Protein AF-A0AAN8GTN6-F1 (afdb_monomer_lite)

Structure (mmCIF, N/CA/C/O backbone):
data_AF-A0AAN8GTN6-F1
#
_entry.id   AF-A0AAN8GTN6-F1
#
loop_
_atom_site.group_PDB
_atom_site.id
_atom_site.type_symbol
_atom_site.label_atom_id
_atom_site.label_alt_id
_atom_site.label_comp_id
_atom_site.label_asym_id
_atom_site.label_entity_id
_atom_site.label_seq_id
_atom_site.pdbx_PDB_ins_code
_atom_site.Cartn_x
_atom_site.Cartn_y
_atom_site.Cartn_z
_atom_site.occupancy
_atom_site.B_iso_or_equiv
_atom_site.auth_seq_id
_atom_site.auth_comp_id
_atom_site.auth_asym_id
_atom_site.auth_atom_id
_atom_site.pdbx_PDB_model_num
ATOM 1 N N . MET A 1 1 ? 36.492 -4.586 -66.419 1.00 44.22 1 MET A N 1
ATOM 2 C CA . MET A 1 1 ? 37.076 -5.165 -65.187 1.00 44.22 1 MET A CA 1
ATOM 3 C C . MET A 1 1 ? 36.232 -4.719 -64.005 1.00 44.22 1 MET A C 1
ATOM 5 O O . MET A 1 1 ? 36.458 -3.663 -63.431 1.00 44.22 1 MET A O 1
ATOM 9 N N . SER A 1 2 ? 35.184 -5.486 -63.726 1.00 44.62 2 SER A N 1
ATOM 10 C CA . SER A 1 2 ? 34.215 -5.259 -62.655 1.00 44.62 2 SER A CA 1
ATOM 11 C C . SER A 1 2 ? 34.855 -5.542 -61.296 1.00 44.62 2 SER A C 1
ATOM 13 O O . SER A 1 2 ? 35.014 -6.701 -60.915 1.00 44.62 2 SER A O 1
ATOM 15 N N . LYS A 1 3 ? 35.237 -4.496 -60.559 1.00 49.47 3 LYS A N 1
ATOM 16 C CA . LYS A 1 3 ? 35.569 -4.642 -59.140 1.00 49.47 3 LYS A CA 1
ATOM 17 C C . LYS A 1 3 ? 34.264 -4.608 -58.358 1.00 49.47 3 LYS A C 1
ATOM 19 O O . LYS A 1 3 ? 33.632 -3.570 -58.209 1.00 49.47 3 LYS A O 1
ATOM 24 N N . ILE A 1 4 ? 33.850 -5.802 -57.952 1.00 57.41 4 ILE A N 1
ATOM 25 C CA . ILE A 1 4 ? 32.766 -6.066 -57.016 1.00 57.41 4 ILE A CA 1
ATOM 26 C C . ILE A 1 4 ? 33.098 -5.275 -55.750 1.00 57.41 4 ILE A C 1
ATOM 28 O O . ILE A 1 4 ? 34.034 -5.615 -55.028 1.00 57.41 4 ILE A O 1
ATOM 32 N N . HIS A 1 5 ? 32.383 -4.175 -55.515 1.00 55.81 5 HIS A N 1
ATOM 33 C CA . HIS A 1 5 ? 32.359 -3.565 -54.197 1.00 55.81 5 HIS A CA 1
ATOM 34 C C . HIS A 1 5 ? 31.724 -4.589 -53.264 1.00 55.81 5 HIS A C 1
ATOM 36 O O . HIS A 1 5 ? 30.525 -4.854 -53.333 1.00 55.81 5 HIS A O 1
ATOM 42 N N . SER A 1 6 ? 32.550 -5.205 -52.427 1.00 58.91 6 SER A N 1
ATOM 43 C CA . SER A 1 6 ? 32.111 -5.975 -51.275 1.00 58.91 6 SER A CA 1
ATOM 44 C C . SER A 1 6 ? 31.305 -5.025 -50.390 1.00 58.91 6 SER A C 1
ATOM 46 O O . SER A 1 6 ? 31.879 -4.245 -49.632 1.00 58.91 6 SER A O 1
ATOM 48 N N . TYR A 1 7 ? 29.980 -5.019 -50.539 1.00 64.06 7 TYR A N 1
ATOM 49 C CA . TYR A 1 7 ? 29.078 -4.279 -49.665 1.00 64.06 7 TYR A CA 1
ATOM 50 C C . TYR A 1 7 ? 29.124 -4.936 -48.284 1.00 64.06 7 TYR A C 1
ATOM 52 O O . TYR A 1 7 ? 28.317 -5.801 -47.956 1.00 64.06 7 TYR A O 1
ATOM 60 N N . SER A 1 8 ? 30.121 -4.553 -47.490 1.00 64.00 8 SER A N 1
ATOM 61 C CA . SER A 1 8 ? 30.093 -4.764 -46.052 1.00 64.00 8 SER A CA 1
ATOM 62 C C . SER A 1 8 ? 28.994 -3.852 -45.505 1.00 64.00 8 SER A C 1
ATOM 64 O O . SER A 1 8 ? 29.101 -2.631 -45.671 1.00 64.00 8 SER A O 1
ATOM 66 N N . PRO A 1 9 ? 27.908 -4.388 -44.922 1.00 65.56 9 PRO A N 1
ATOM 67 C CA . PRO A 1 9 ? 26.954 -3.545 -44.223 1.00 65.56 9 PRO A CA 1
ATOM 68 C C . PRO A 1 9 ? 27.707 -2.767 -43.131 1.00 65.56 9 PRO A C 1
ATOM 70 O O . PRO A 1 9 ? 28.566 -3.344 -42.459 1.00 65.56 9 PRO A O 1
ATOM 73 N N . PRO A 1 10 ? 27.438 -1.461 -42.955 1.00 77.69 10 PRO A N 1
ATOM 74 C CA . PRO A 1 10 ? 28.130 -0.664 -41.950 1.00 77.69 10 PRO A CA 1
ATOM 75 C C . PRO A 1 10 ? 27.969 -1.348 -40.591 1.00 77.69 10 PRO A C 1
ATOM 77 O O . PRO A 1 10 ? 26.839 -1.641 -40.198 1.00 77.69 10 PRO A O 1
ATOM 80 N N . LEU A 1 11 ? 29.086 -1.632 -39.908 1.00 77.56 11 LEU A N 1
ATOM 81 C CA . LEU A 1 11 ? 29.154 -2.448 -38.681 1.00 77.56 11 LEU A CA 1
ATOM 82 C C . LEU A 1 11 ? 28.060 -2.079 -37.671 1.00 77.56 11 LEU A C 1
ATOM 84 O O . LEU A 1 11 ? 27.353 -2.947 -37.174 1.00 77.56 11 LEU A O 1
ATOM 88 N N . GLN A 1 12 ? 27.795 -0.780 -37.524 1.00 82.75 12 GLN A N 1
ATOM 89 C CA . GLN A 1 12 ? 26.713 -0.233 -36.707 1.00 82.75 12 GLN A CA 1
ATOM 90 C C . GLN A 1 12 ? 25.337 -0.881 -36.966 1.00 82.75 12 GLN A C 1
ATOM 92 O O . GLN A 1 12 ? 24.596 -1.162 -36.030 1.00 82.75 12 GLN A O 1
ATOM 97 N N . THR A 1 13 ? 24.970 -1.133 -38.225 1.00 88.75 13 THR A N 1
ATOM 98 C CA . THR A 1 13 ? 23.678 -1.748 -38.583 1.00 88.75 13 THR A CA 1
ATOM 99 C C . THR A 1 13 ? 23.617 -3.230 -38.234 1.00 88.75 13 THR A C 1
ATOM 101 O O . THR A 1 13 ? 22.572 -3.711 -37.791 1.00 88.75 13 THR A O 1
ATOM 104 N N . VAL A 1 14 ? 24.737 -3.940 -38.381 1.00 92.06 14 VAL A N 1
ATOM 105 C CA . VAL A 1 14 ? 24.857 -5.351 -38.008 1.00 92.06 14 VAL A CA 1
ATOM 106 C C . VAL A 1 14 ? 24.809 -5.490 -36.493 1.00 92.06 14 VAL A C 1
ATOM 108 O O . VAL A 1 14 ? 24.029 -6.297 -35.993 1.00 92.06 14 VAL A O 1
ATOM 111 N N . ASP A 1 15 ? 25.550 -4.659 -35.764 1.00 93.56 15 ASP A N 1
ATOM 112 C CA . ASP A 1 15 ? 25.604 -4.676 -34.301 1.00 93.56 15 ASP A CA 1
ATOM 113 C C . ASP A 1 15 ? 24.227 -4.378 -33.692 1.00 93.56 15 ASP A C 1
ATOM 115 O O . ASP A 1 15 ? 23.750 -5.108 -32.822 1.00 93.56 15 ASP A O 1
ATOM 119 N N . ILE A 1 16 ? 23.515 -3.375 -34.223 1.00 95.69 16 ILE A N 1
ATOM 120 C CA . ILE A 1 16 ? 22.135 -3.070 -33.815 1.00 95.69 16 ILE A CA 1
ATOM 121 C C . ILE A 1 16 ? 21.202 -4.252 -34.095 1.00 95.69 16 ILE A C 1
ATOM 123 O O . ILE A 1 16 ? 20.326 -4.556 -33.283 1.00 95.69 16 ILE A O 1
ATOM 127 N N . HIS A 1 17 ? 21.342 -4.903 -35.252 1.00 95.69 17 HIS A N 1
ATOM 128 C CA . HIS A 1 17 ? 20.513 -6.052 -35.601 1.00 95.69 17 HIS A CA 1
ATOM 129 C C . HIS A 1 17 ? 20.768 -7.231 -34.656 1.00 95.69 17 HIS A C 1
ATOM 131 O O . HIS A 1 17 ? 19.812 -7.808 -34.140 1.00 95.69 17 HIS A O 1
ATOM 137 N N . LYS A 1 18 ? 22.038 -7.557 -34.392 1.00 95.06 18 LYS A N 1
ATOM 138 C CA . LYS A 1 18 ? 22.426 -8.642 -33.485 1.00 95.06 18 LYS A CA 1
ATOM 139 C C . LYS A 1 18 ? 21.922 -8.394 -32.064 1.00 95.06 18 LYS A C 1
ATOM 141 O O . LYS A 1 18 ? 21.300 -9.284 -31.491 1.00 95.06 18 LYS A O 1
ATOM 146 N N . GLU A 1 19 ? 22.060 -7.173 -31.551 1.00 96.75 19 GLU A N 1
ATOM 147 C CA . GLU A 1 19 ? 21.517 -6.797 -30.240 1.00 96.75 19 GLU A CA 1
ATOM 148 C C . GLU A 1 19 ? 19.983 -6.906 -30.194 1.00 96.75 19 GLU A C 1
ATOM 150 O O . GLU A 1 19 ? 19.412 -7.403 -29.224 1.00 96.75 19 GLU A O 1
ATOM 155 N N . LYS A 1 20 ? 19.279 -6.477 -31.252 1.00 96.94 20 LYS A N 1
ATOM 156 C CA . LYS A 1 20 ? 17.811 -6.586 -31.324 1.00 96.94 20 LYS A CA 1
ATOM 157 C C . LYS A 1 20 ? 17.334 -8.035 -31.339 1.00 96.94 20 LYS A C 1
ATOM 159 O O . LYS A 1 20 ? 16.329 -8.330 -30.695 1.00 96.94 20 LYS A O 1
ATOM 164 N N . VAL A 1 21 ? 18.024 -8.918 -32.065 1.00 97.31 21 VAL A N 1
ATOM 165 C CA . VAL A 1 21 ? 17.711 -10.355 -32.076 1.00 97.31 21 VAL A CA 1
ATOM 166 C C . VAL A 1 21 ? 17.889 -10.930 -30.671 1.00 97.31 21 VAL A C 1
ATOM 168 O O . VAL A 1 21 ? 16.938 -11.500 -30.142 1.00 97.31 21 VAL A O 1
ATOM 171 N N . ALA A 1 22 ? 19.024 -10.663 -30.015 1.00 96.94 22 ALA A N 1
ATOM 172 C CA . ALA A 1 22 ? 19.279 -11.126 -28.650 1.00 96.94 22 ALA A CA 1
ATOM 173 C C . ALA A 1 22 ? 18.234 -10.607 -27.640 1.00 96.94 22 ALA A C 1
ATOM 175 O O . ALA A 1 22 ? 17.692 -11.369 -26.839 1.00 96.94 22 ALA A O 1
ATOM 176 N N . ARG A 1 23 ? 17.865 -9.318 -27.705 1.00 97.06 23 ARG A N 1
ATOM 177 C CA . ARG A 1 23 ? 16.813 -8.750 -26.840 1.00 97.06 23 ARG A CA 1
ATOM 178 C C . ARG A 1 23 ? 15.435 -9.341 -27.103 1.00 97.06 23 ARG A C 1
ATOM 180 O O . ARG A 1 23 ? 14.660 -9.472 -26.161 1.00 97.06 23 ARG A O 1
ATOM 187 N N . ARG A 1 24 ? 15.112 -9.689 -28.353 1.00 96.69 24 ARG A N 1
ATOM 188 C CA . ARG A 1 24 ? 13.845 -10.352 -28.692 1.00 96.69 24 ARG A CA 1
ATOM 189 C C . ARG A 1 24 ? 13.776 -11.750 -28.082 1.00 96.69 24 ARG A C 1
ATOM 191 O O . ARG A 1 24 ? 12.720 -12.109 -27.576 1.00 96.69 24 ARG A O 1
ATOM 198 N N . GLU A 1 25 ? 14.874 -12.504 -28.101 1.00 96.69 25 GLU A N 1
ATOM 199 C CA . GLU A 1 25 ? 14.945 -13.837 -27.488 1.00 96.69 25 GLU A CA 1
ATOM 200 C C . GLU A 1 25 ? 14.736 -13.770 -25.972 1.00 96.69 25 GLU A C 1
ATOM 202 O O . GLU A 1 25 ? 13.863 -14.456 -25.440 1.00 96.69 25 GLU A O 1
ATOM 207 N N . ILE A 1 26 ? 15.445 -12.870 -25.280 1.00 96.25 26 ILE A N 1
ATOM 208 C CA . ILE A 1 26 ? 15.253 -12.669 -23.835 1.00 96.25 26 ILE A CA 1
ATOM 209 C C . ILE A 1 26 ? 13.862 -12.094 -23.529 1.00 96.25 26 ILE A C 1
ATOM 211 O O . ILE A 1 26 ? 13.247 -12.470 -22.536 1.00 96.25 26 ILE A O 1
ATOM 215 N N . GLY A 1 27 ? 13.325 -11.235 -24.397 1.00 96.31 27 GLY A N 1
ATOM 216 C CA . GLY A 1 27 ? 12.009 -10.612 -24.243 1.00 96.31 27 GLY A CA 1
ATOM 217 C C . GLY A 1 27 ? 10.826 -11.587 -24.220 1.00 96.31 27 GLY A C 1
ATOM 218 O O . GLY A 1 27 ? 9.791 -11.247 -23.662 1.00 96.31 27 GLY A O 1
ATOM 219 N N . ILE A 1 28 ? 10.966 -12.797 -24.777 1.00 96.00 28 ILE A N 1
ATOM 220 C CA . ILE A 1 28 ? 9.930 -13.848 -24.698 1.00 96.00 28 ILE A CA 1
ATOM 221 C C . ILE A 1 28 ? 9.834 -14.421 -23.276 1.00 96.00 28 ILE A C 1
ATOM 223 O O . ILE A 1 28 ? 8.767 -14.852 -22.845 1.00 96.00 28 ILE A O 1
ATOM 227 N N . LEU A 1 29 ? 10.951 -14.428 -22.548 1.00 96.75 29 LEU A N 1
ATOM 228 C CA . LEU A 1 29 ? 11.065 -15.005 -21.208 1.00 96.75 29 LEU A CA 1
ATOM 229 C C . LEU A 1 29 ? 10.838 -13.976 -20.095 1.00 96.75 29 LEU A C 1
ATOM 231 O O . LEU A 1 29 ? 10.762 -14.347 -18.923 1.00 96.75 29 LEU A O 1
ATOM 235 N N . THR A 1 30 ? 10.751 -12.688 -20.429 1.00 94.44 30 THR A N 1
ATOM 236 C CA . THR A 1 30 ? 10.510 -11.624 -19.455 1.00 94.44 30 THR A CA 1
ATOM 237 C C . THR A 1 30 ? 9.048 -11.200 -19.446 1.00 94.44 30 THR A C 1
ATOM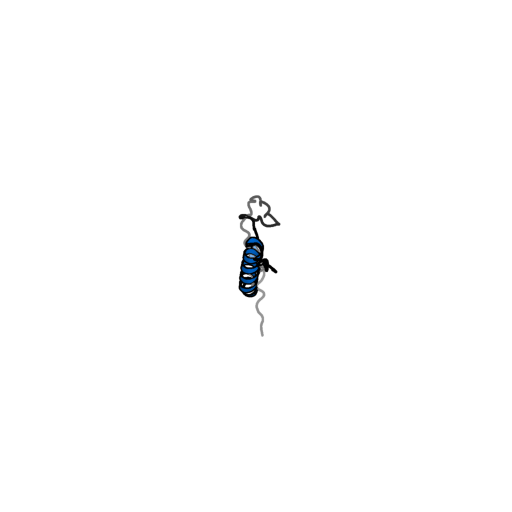 239 O O . THR A 1 30 ? 8.317 -11.303 -20.426 1.00 94.44 30 THR A O 1
ATOM 242 N N . THR A 1 31 ? 8.606 -10.700 -18.300 1.00 92.38 31 THR A N 1
ATOM 243 C CA . THR A 1 31 ? 7.306 -10.052 -18.144 1.00 92.38 31 THR A CA 1
ATOM 244 C C . THR A 1 31 ? 7.500 -8.756 -17.371 1.00 92.38 31 THR A C 1
ATOM 246 O O . THR A 1 31 ? 8.494 -8.574 -16.659 1.00 92.38 31 THR A O 1
ATOM 249 N N . ASN A 1 32 ? 6.571 -7.815 -17.534 1.00 88.56 32 ASN A N 1
ATOM 250 C CA . ASN A 1 32 ? 6.650 -6.540 -16.834 1.00 88.56 32 ASN A CA 1
ATOM 251 C C . ASN A 1 32 ? 6.542 -6.772 -15.326 1.00 88.56 32 ASN A C 1
ATOM 253 O O . ASN A 1 3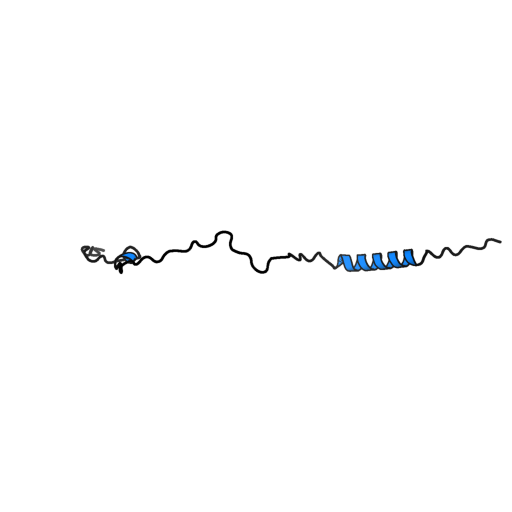2 ? 5.552 -7.317 -14.846 1.00 88.56 32 ASN A O 1
ATOM 257 N N . LYS A 1 33 ? 7.537 -6.307 -14.566 1.00 88.88 33 LYS A N 1
ATOM 258 C CA . LYS A 1 33 ? 7.443 -6.293 -13.108 1.00 88.88 33 LYS A CA 1
ATOM 259 C C . LYS A 1 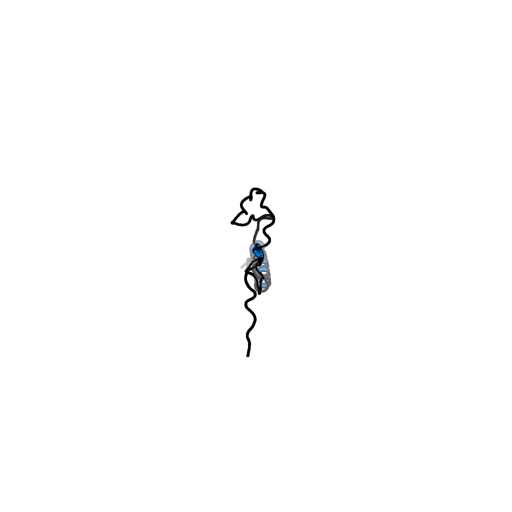33 ? 6.639 -5.070 -12.682 1.00 88.88 33 LYS A C 1
ATOM 261 O O . LYS A 1 33 ? 7.095 -3.939 -12.848 1.00 88.88 33 LYS A O 1
ATOM 266 N N . ASN A 1 34 ? 5.465 -5.289 -12.101 1.00 82.69 34 ASN A N 1
AT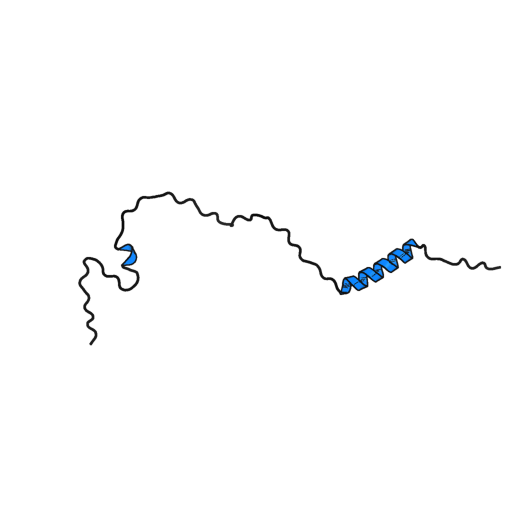OM 267 C CA . ASN A 1 34 ? 4.640 -4.227 -11.534 1.00 82.69 34 ASN A CA 1
ATOM 268 C C . ASN A 1 34 ? 5.323 -3.658 -10.279 1.00 82.69 34 ASN A C 1
ATOM 270 O O . ASN A 1 34 ? 5.066 -4.085 -9.157 1.00 82.69 34 ASN A O 1
ATOM 274 N N . THR A 1 35 ? 6.238 -2.708 -10.471 1.00 81.69 35 THR A N 1
ATOM 275 C CA . THR A 1 35 ? 6.858 -1.957 -9.379 1.00 81.69 35 THR A CA 1
ATOM 276 C C . THR A 1 35 ? 5.961 -0.778 -9.021 1.00 81.69 35 THR A C 1
ATOM 278 O O . THR A 1 35 ? 5.969 0.276 -9.653 1.00 81.69 35 THR A O 1
ATOM 281 N N . THR A 1 36 ? 5.099 -0.978 -8.033 1.00 81.50 36 THR A N 1
ATOM 282 C CA . THR A 1 36 ? 4.257 0.096 -7.508 1.00 81.50 36 THR A CA 1
ATOM 283 C C . THR A 1 36 ? 5.063 0.917 -6.511 1.00 81.50 36 THR A C 1
ATOM 285 O O . THR A 1 36 ? 5.559 0.387 -5.517 1.00 81.50 36 THR A O 1
ATOM 288 N N . ARG A 1 37 ? 5.183 2.224 -6.747 1.00 83.44 37 ARG A N 1
ATOM 289 C CA . ARG A 1 37 ? 5.813 3.148 -5.800 1.00 83.44 37 ARG A CA 1
ATOM 290 C C . ARG A 1 37 ? 4.780 3.586 -4.762 1.00 83.44 37 ARG A C 1
ATOM 292 O O . ARG A 1 37 ? 3.919 4.402 -5.073 1.00 83.44 37 ARG A O 1
ATOM 299 N N . SER A 1 38 ? 4.869 3.059 -3.544 1.00 82.62 38 SER A N 1
ATOM 300 C CA . SER A 1 38 ? 4.028 3.468 -2.412 1.00 82.62 38 SER A CA 1
ATOM 301 C C . SER A 1 38 ? 4.775 4.392 -1.444 1.00 82.62 38 SER A C 1
ATOM 303 O O . SER A 1 38 ? 6.008 4.431 -1.397 1.00 82.62 38 SER A O 1
ATOM 305 N N . HIS A 1 39 ? 4.015 5.180 -0.682 1.00 89.31 39 HIS A N 1
ATOM 306 C CA . HIS A 1 39 ? 4.555 6.015 0.389 1.00 89.31 39 HIS A CA 1
ATOM 307 C C . HIS A 1 39 ? 4.850 5.170 1.635 1.00 89.31 39 HIS A C 1
ATOM 309 O O . HIS A 1 39 ? 4.108 4.244 1.948 1.00 89.31 39 HIS A O 1
ATOM 315 N N . LYS A 1 40 ? 5.916 5.516 2.372 1.00 84.38 40 LYS A N 1
ATOM 316 C CA . LYS A 1 40 ? 6.317 4.806 3.604 1.00 84.38 40 LYS A CA 1
ATOM 317 C C . LYS A 1 40 ? 5.290 4.918 4.733 1.00 84.38 40 LYS A C 1
ATOM 319 O O . LYS A 1 40 ? 5.244 4.058 5.600 1.00 84.38 40 LYS A O 1
ATOM 324 N N . ILE A 1 41 ? 4.507 5.993 4.733 1.00 87.00 41 ILE A N 1
ATOM 325 C CA . ILE A 1 41 ? 3.441 6.239 5.700 1.00 87.00 41 ILE A CA 1
ATOM 326 C C . ILE A 1 41 ? 2.214 6.653 4.897 1.00 87.00 41 ILE A C 1
ATOM 328 O O . ILE A 1 41 ? 2.279 7.596 4.107 1.00 87.00 41 ILE A O 1
ATOM 332 N N . VAL A 1 42 ? 1.110 5.941 5.099 1.00 87.50 42 VAL A N 1
ATOM 333 C CA . VAL A 1 42 ? -0.206 6.276 4.552 1.00 87.50 42 VAL A CA 1
ATOM 334 C C . VAL A 1 42 ? -1.145 6.389 5.744 1.00 87.50 42 VAL A C 1
ATOM 336 O O . VAL A 1 42 ? -1.411 5.395 6.417 1.00 87.50 42 VAL A O 1
ATOM 339 N N . ALA A 1 43 ? -1.588 7.609 6.051 1.00 86.31 43 ALA A N 1
ATOM 340 C CA . ALA A 1 43 ? -2.559 7.826 7.115 1.00 86.31 43 ALA A CA 1
ATOM 341 C C . ALA A 1 43 ? -3.917 7.225 6.705 1.00 86.31 43 ALA A C 1
ATOM 343 O O . ALA A 1 43 ? -4.281 7.296 5.526 1.00 86.31 43 ALA A O 1
ATOM 344 N N . PRO A 1 44 ? -4.673 6.632 7.643 1.00 85.88 44 PRO A N 1
ATOM 345 C CA . PRO A 1 44 ? -6.015 6.150 7.347 1.00 85.88 44 PRO A CA 1
ATOM 346 C C . PRO A 1 44 ? -6.917 7.310 6.900 1.00 85.88 44 PRO A C 1
ATOM 348 O O . PRO A 1 44 ? -6.782 8.434 7.381 1.00 85.88 44 PRO A O 1
ATOM 351 N N . SER A 1 45 ? -7.871 7.031 6.003 1.00 87.38 45 SER A N 1
ATOM 352 C CA . SER A 1 45 ? -8.774 8.057 5.451 1.00 87.38 45 SER A CA 1
ATOM 353 C C . SER A 1 45 ? -9.652 8.733 6.508 1.00 87.38 45 SER A C 1
ATOM 355 O O . SER A 1 45 ? -10.084 9.864 6.297 1.00 87.38 45 SER A O 1
ATOM 357 N N . ASN A 1 46 ? -9.939 8.048 7.617 1.00 88.81 46 ASN A N 1
ATOM 358 C CA . ASN A 1 46 ? -10.675 8.603 8.745 1.00 88.81 46 ASN A CA 1
ATOM 359 C C . ASN A 1 46 ? -9.761 8.623 9.979 1.00 88.81 46 ASN A C 1
ATOM 361 O O . ASN A 1 46 ? -9.563 7.567 10.587 1.00 88.81 46 ASN A O 1
ATOM 365 N N . PRO A 1 47 ? -9.179 9.776 10.347 1.00 83.62 47 PRO A N 1
ATOM 366 C CA . PRO A 1 47 ? -8.449 9.894 11.598 1.00 83.62 47 PRO A CA 1
ATOM 367 C C . PRO A 1 47 ? -9.429 9.785 12.773 1.00 83.62 47 PRO A C 1
ATOM 369 O O . PRO A 1 47 ? -10.486 10.422 12.778 1.00 83.62 47 PRO A O 1
ATOM 372 N N . GLU A 1 48 ? -9.088 8.974 13.773 1.00 85.38 48 GLU A N 1
ATOM 373 C CA . GLU A 1 48 ? -9.882 8.878 14.996 1.00 85.38 48 GLU A CA 1
ATOM 374 C C . GLU A 1 48 ? -9.960 10.252 15.677 1.00 85.38 48 GLU A C 1
ATOM 376 O O . GLU A 1 48 ? -8.958 10.960 15.816 1.00 85.38 48 GLU A O 1
ATOM 381 N N . ARG A 1 49 ? -11.170 10.660 16.074 1.00 86.38 49 ARG A N 1
ATOM 382 C CA . ARG A 1 49 ? -11.371 11.946 16.748 1.00 86.38 49 ARG A CA 1
ATOM 383 C C . ARG A 1 49 ? -10.897 11.837 18.199 1.00 86.38 49 ARG A C 1
ATOM 385 O O . ARG A 1 49 ? -11.335 10.919 18.888 1.00 86.38 49 ARG A O 1
ATOM 392 N N . PRO A 1 50 ? -10.094 12.789 18.702 1.00 86.31 50 PRO A N 1
ATOM 393 C CA . PRO A 1 50 ? -9.700 12.806 20.105 1.00 86.31 50 PRO A CA 1
ATOM 394 C C . PRO A 1 50 ? -10.925 12.828 21.027 1.00 86.31 50 PRO A C 1
ATOM 396 O O . PRO A 1 50 ? -11.766 13.726 20.937 1.00 86.31 50 PRO A O 1
ATOM 399 N N . VAL A 1 51 ? -11.026 11.853 21.931 1.00 89.06 51 VAL A N 1
ATOM 400 C CA . VAL A 1 51 ? -12.105 11.791 22.925 1.00 89.06 51 VAL A CA 1
ATOM 401 C C . VAL A 1 51 ? -11.647 12.477 24.208 1.00 89.06 51 VAL A C 1
ATOM 403 O O . VAL A 1 51 ? -10.607 12.147 24.775 1.00 89.06 51 VAL A O 1
ATOM 406 N N . ARG A 1 52 ? -12.435 13.443 24.692 1.00 89.81 52 ARG A N 1
ATOM 407 C CA . ARG A 1 52 ? -12.171 14.112 25.972 1.00 89.81 52 ARG A CA 1
ATOM 408 C C . ARG A 1 52 ? -12.515 13.179 27.131 1.00 89.81 52 ARG A C 1
ATOM 410 O O . ARG A 1 52 ? -13.592 12.587 27.149 1.00 89.81 52 ARG A O 1
ATOM 417 N N . PHE A 1 53 ? -11.641 13.117 28.132 1.00 89.19 53 PHE A N 1
ATOM 418 C CA . PHE A 1 53 ? -11.921 12.386 29.364 1.00 89.19 53 PHE A CA 1
ATOM 419 C C . PHE A 1 53 ? -13.126 12.984 30.108 1.00 89.19 53 PHE A C 1
ATOM 421 O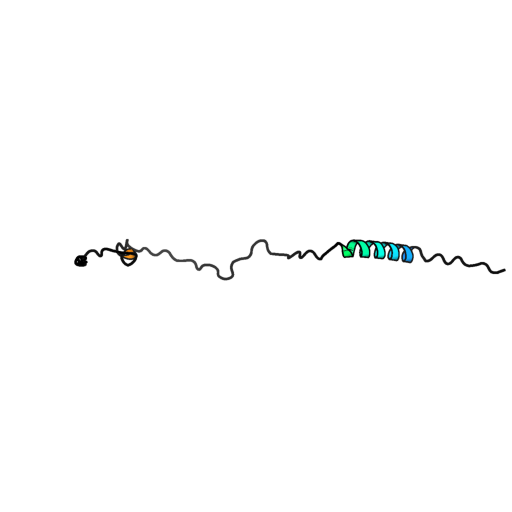 O . PHE A 1 53 ? -13.204 14.196 30.322 1.00 89.19 53 PHE A O 1
ATOM 428 N N . ILE A 1 54 ? -14.057 12.121 30.519 1.00 89.62 54 ILE A N 1
ATOM 429 C CA . ILE A 1 54 ? -15.219 12.459 31.345 1.00 89.62 54 ILE A CA 1
ATOM 430 C C . ILE A 1 54 ? -15.264 11.449 32.489 1.00 89.62 54 ILE A C 1
ATOM 432 O O . ILE A 1 54 ? -15.272 10.242 32.249 1.00 89.62 54 ILE A O 1
ATOM 436 N N . ARG A 1 55 ? -15.317 11.932 33.735 1.00 91.69 55 ARG A N 1
ATOM 437 C CA . ARG A 1 55 ? -15.513 11.067 34.903 1.00 91.69 55 ARG A CA 1
ATOM 438 C C . ARG A 1 55 ? -16.945 10.539 34.897 1.00 91.69 55 ARG A C 1
ATOM 440 O O . ARG A 1 55 ? -17.882 11.329 34.971 1.00 91.69 55 ARG A O 1
ATOM 447 N N . LYS A 1 56 ? -17.102 9.221 34.829 1.00 89.12 56 LYS A N 1
ATOM 448 C CA . LYS A 1 56 ? -18.383 8.533 35.015 1.00 89.12 56 LYS A CA 1
ATOM 449 C C . LYS A 1 56 ? -18.292 7.684 36.293 1.00 89.12 56 LYS A C 1
ATOM 451 O O . LYS A 1 56 ? -17.264 7.028 36.470 1.00 89.12 56 LYS A O 1
ATOM 456 N N . PRO A 1 57 ? -19.284 7.736 37.203 1.00 89.44 57 PRO A N 1
ATOM 457 C CA . PRO A 1 57 ? -19.331 6.835 38.355 1.00 89.44 57 PRO A CA 1
ATOM 458 C C . PRO A 1 57 ? -19.459 5.376 37.892 1.00 89.44 57 PRO A C 1
ATOM 460 O O . PRO A 1 57 ? -19.839 5.122 36.749 1.00 89.44 57 PRO A O 1
ATOM 463 N N . ILE A 1 58 ? -19.127 4.426 38.773 1.00 87.62 58 ILE A N 1
ATOM 464 C CA . ILE A 1 58 ? -19.285 2.994 38.486 1.00 87.62 58 ILE A CA 1
ATOM 465 C C . ILE A 1 58 ? -20.782 2.704 38.341 1.00 87.62 58 ILE A C 1
ATOM 467 O O . ILE A 1 58 ? -21.542 2.909 39.287 1.00 87.62 58 ILE A O 1
ATOM 471 N N . ASP A 1 59 ? -21.186 2.250 37.156 1.00 87.56 59 ASP A N 1
ATOM 472 C CA . ASP A 1 59 ? -22.537 1.768 36.884 1.00 87.56 59 ASP A CA 1
ATOM 473 C C . ASP A 1 59 ? -22.542 0.240 36.984 1.00 87.56 59 ASP A C 1
ATOM 475 O O . ASP A 1 59 ? -21.896 -0.446 36.190 1.00 87.56 59 ASP A O 1
ATOM 479 N N . PHE A 1 60 ? -23.238 -0.286 37.991 1.00 83.81 60 PHE A N 1
ATOM 480 C CA . PHE A 1 60 ? -23.333 -1.724 38.240 1.00 83.81 60 PHE A CA 1
ATOM 481 C C . PHE A 1 60 ? -24.346 -2.426 37.329 1.00 83.81 60 PHE A C 1
ATOM 483 O O . PHE A 1 60 ? -24.316 -3.647 37.249 1.00 83.81 60 PHE A O 1
ATOM 490 N N . ASN A 1 61 ? -25.188 -1.673 36.614 1.00 83.31 61 ASN A N 1
ATOM 491 C CA . ASN A 1 61 ? -26.270 -2.228 35.804 1.00 83.31 61 ASN A CA 1
ATOM 492 C C . ASN A 1 61 ? -25.917 -2.301 34.308 1.00 83.31 61 ASN A C 1
ATOM 494 O O . ASN A 1 61 ? -26.707 -2.801 33.512 1.00 83.31 61 ASN A O 1
ATOM 498 N N . VAL A 1 62 ? -24.738 -1.813 33.892 1.00 87.31 62 VAL A N 1
ATOM 499 C CA . VAL A 1 62 ? -24.368 -1.682 32.465 1.00 87.31 62 VAL A CA 1
ATOM 500 C C . VAL A 1 62 ? -24.302 -3.025 31.722 1.00 87.31 62 VAL A C 1
ATOM 502 O O . VAL A 1 62 ? -24.321 -3.057 30.493 1.00 87.31 62 VAL A O 1
ATOM 505 N N . LEU A 1 63 ? -24.205 -4.130 32.464 1.00 85.25 63 LEU A N 1
ATOM 506 C CA . LEU A 1 63 ? -24.142 -5.492 31.936 1.00 85.25 63 LEU A CA 1
ATOM 507 C C . LEU A 1 63 ? -25.413 -6.306 32.225 1.00 85.25 63 LEU A C 1
ATOM 509 O O . LEU A 1 63 ? -25.489 -7.449 31.786 1.00 85.25 63 LEU A O 1
ATOM 513 N N . ASP A 1 64 ? -26.414 -5.746 32.915 1.00 80.81 64 ASP A N 1
ATOM 514 C CA . ASP A 1 64 ? -27.624 -6.485 33.316 1.00 80.81 64 ASP A CA 1
ATOM 515 C C . ASP A 1 64 ? -28.471 -6.945 32.123 1.00 80.81 64 ASP A C 1
ATOM 517 O O . ASP A 1 64 ? -29.237 -7.901 32.232 1.00 80.81 64 ASP A O 1
ATOM 521 N N . ASP A 1 65 ? -28.336 -6.278 30.977 1.00 80.69 65 ASP A N 1
ATOM 522 C CA . ASP A 1 65 ? -29.051 -6.623 29.746 1.00 80.69 65 ASP A CA 1
ATOM 523 C C . ASP A 1 65 ? -28.258 -7.611 28.859 1.00 80.69 65 ASP A C 1
ATOM 525 O O . ASP A 1 65 ? -28.732 -8.024 27.800 1.00 80.69 65 ASP A O 1
ATOM 529 N N . ILE A 1 66 ? -27.053 -8.016 29.281 1.00 83.62 66 ILE A N 1
ATOM 530 C CA . ILE A 1 66 ? -26.210 -8.991 28.579 1.00 83.62 66 ILE A CA 1
ATOM 531 C C . ILE A 1 66 ? -26.342 -10.359 29.269 1.00 83.62 66 ILE A C 1
ATOM 533 O O . ILE A 1 66 ? -25.810 -10.585 30.352 1.00 83.62 66 ILE A O 1
ATOM 537 N N . GLY A 1 67 ? -27.018 -11.312 28.620 1.00 81.56 67 GLY A N 1
ATOM 538 C CA . GLY A 1 67 ? -27.211 -12.671 29.146 1.00 81.56 67 GLY A CA 1
ATOM 539 C C . GLY A 1 67 ? -28.448 -12.802 30.047 1.00 81.56 67 GLY A C 1
ATOM 540 O O . GLY A 1 67 ? -29.526 -12.353 29.674 1.00 81.56 67 GLY A O 1
ATOM 541 N N . HIS A 1 68 ? -28.306 -13.446 31.213 1.00 78.19 68 HIS A N 1
ATOM 542 C CA . HIS A 1 68 ? -29.371 -13.620 32.220 1.00 78.19 68 HIS A CA 1
ATOM 543 C C . HIS A 1 68 ? -29.099 -12.735 33.452 1.00 78.19 68 HIS A C 1
ATOM 545 O O . HIS A 1 68 ? -28.877 -13.241 34.553 1.00 78.19 68 HIS A O 1
ATOM 551 N N . GLY A 1 69 ? -29.023 -11.415 33.258 1.00 67.81 69 GLY A N 1
ATOM 552 C CA . GLY A 1 69 ? -28.685 -10.471 34.327 1.00 67.81 69 GLY A CA 1
ATOM 553 C C . GLY A 1 69 ? -29.756 -10.383 35.421 1.00 67.81 69 GLY A C 1
ATOM 554 O O . GLY A 1 69 ? -30.958 -10.442 35.154 1.00 67.81 69 GLY A O 1
ATOM 555 N N . VAL A 1 70 ? -29.317 -10.241 36.676 1.00 68.06 70 VAL A N 1
ATOM 556 C CA . VAL A 1 70 ? -30.188 -10.125 37.856 1.00 68.06 70 VAL A CA 1
ATOM 557 C C . VAL A 1 70 ? -30.165 -8.682 38.347 1.00 68.06 70 VAL A C 1
ATOM 559 O O . VAL A 1 70 ? -29.206 -8.246 38.975 1.00 68.06 70 VAL A O 1
ATOM 562 N N . LYS A 1 71 ? -31.253 -7.950 38.097 1.00 78.06 71 LYS A N 1
ATOM 563 C CA . LYS A 1 71 ? -31.401 -6.551 38.521 1.00 78.06 71 LYS A CA 1
ATOM 564 C C . LYS A 1 71 ? -31.647 -6.474 40.028 1.00 78.06 71 LYS A C 1
ATOM 566 O O . LYS A 1 71 ? -32.526 -7.166 40.553 1.00 78.06 71 LYS A O 1
ATOM 571 N N . VAL A 1 72 ? -30.917 -5.601 40.724 1.00 67.62 72 VAL A N 1
ATOM 572 C CA . VAL A 1 72 ? -31.043 -5.381 42.176 1.00 67.62 72 VAL A CA 1
ATOM 573 C C . VAL A 1 72 ? -32.393 -4.706 42.474 1.00 67.62 72 VAL A C 1
ATOM 575 O O . VAL A 1 72 ? -32.504 -3.486 42.499 1.00 67.62 72 VAL A O 1
ATOM 578 N N . GLY A 1 73 ? -33.453 -5.506 42.624 1.00 65.75 73 GLY A N 1
ATOM 579 C CA . GLY A 1 73 ? -34.819 -5.036 42.908 1.00 65.75 73 GLY A CA 1
ATOM 580 C C . GLY A 1 73 ? -35.938 -5.693 42.088 1.00 65.75 73 GLY A C 1
ATOM 581 O O . GLY A 1 73 ? -37.112 -5.469 42.376 1.00 65.75 73 GLY A O 1
ATOM 582 N N . GLY A 1 74 ? -35.618 -6.525 41.093 1.00 54.69 74 GLY A N 1
ATOM 583 C CA . GLY A 1 74 ? -36.618 -7.280 40.336 1.00 54.69 74 GLY A CA 1
ATOM 584 C C . GLY A 1 74 ? -36.975 -8.586 41.041 1.00 54.69 74 GLY A C 1
ATOM 585 O O . GLY A 1 74 ? -36.098 -9.415 41.270 1.00 54.69 74 GLY A O 1
ATOM 586 N N . LYS A 1 75 ? -38.259 -8.781 41.383 1.00 54.28 75 LYS A N 1
ATOM 587 C CA . LYS A 1 75 ? -38.816 -10.079 41.812 1.00 54.28 75 LYS A CA 1
ATOM 588 C C . LYS A 1 75 ? -38.206 -11.202 40.969 1.00 54.28 75 LYS A C 1
ATOM 590 O O . LYS A 1 75 ? -38.309 -11.148 39.746 1.00 54.28 75 LYS A O 1
ATOM 595 N N . GLN A 1 76 ? -37.639 -12.220 41.623 1.00 53.84 76 GLN A N 1
ATOM 596 C CA . GLN A 1 76 ? -37.334 -13.495 40.976 1.00 53.84 76 GLN A CA 1
ATOM 597 C C . GLN A 1 76 ? -38.568 -13.930 40.184 1.00 53.84 76 GLN A C 1
ATOM 599 O O . GLN A 1 76 ? -39.588 -14.297 40.777 1.00 53.84 76 GLN A O 1
ATOM 604 N N . ILE A 1 77 ? -38.486 -13.893 38.855 1.00 57.50 77 ILE A N 1
ATOM 605 C CA . ILE A 1 77 ? -39.393 -14.683 38.039 1.00 57.50 77 ILE A CA 1
ATOM 606 C C . ILE A 1 77 ? -38.899 -16.106 38.237 1.00 57.50 77 ILE A C 1
ATOM 608 O O . ILE A 1 77 ? -37.903 -16.528 37.656 1.00 57.50 77 ILE A O 1
ATOM 612 N N . ARG A 1 78 ? -39.535 -16.793 39.190 1.00 46.38 78 ARG A N 1
ATOM 613 C CA . ARG A 1 78 ? -39.383 -18.230 39.376 1.00 46.38 78 ARG A CA 1
ATOM 614 C C . ARG A 1 78 ? -39.559 -18.863 38.000 1.00 46.38 78 ARG A C 1
ATOM 616 O O . ARG A 1 78 ? -40.593 -18.648 37.370 1.00 46.38 78 ARG A O 1
ATOM 623 N N . CYS A 1 79 ? -38.573 -19.636 37.560 1.00 41.22 79 CYS A N 1
ATOM 624 C CA . CYS A 1 79 ? -38.811 -20.676 36.572 1.00 41.22 79 CYS A CA 1
ATOM 625 C C . CYS A 1 79 ? -39.910 -21.590 37.129 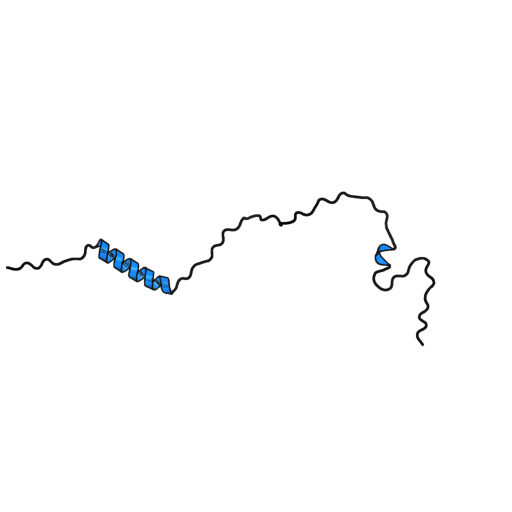1.00 41.22 79 CYS A C 1
ATOM 627 O O . CYS A 1 79 ? -39.636 -22.466 37.945 1.00 41.22 79 CYS A O 1
ATOM 629 N N . LEU A 1 80 ? -41.158 -21.344 36.735 1.00 49.94 80 LEU A N 1
ATOM 630 C CA . LEU A 1 80 ? -42.139 -22.404 36.569 1.00 49.94 80 LEU A CA 1
ATOM 631 C C . LEU A 1 80 ? -41.843 -22.997 35.194 1.00 49.94 80 LEU A C 1
ATOM 633 O O . LEU A 1 80 ? -42.268 -22.459 34.176 1.00 49.94 80 LEU A O 1
ATOM 637 N N . VAL A 1 81 ? -41.030 -24.045 35.182 1.00 41.22 81 VAL A N 1
ATOM 638 C CA . VAL A 1 81 ? -41.030 -25.017 34.091 1.00 41.22 81 VAL A CA 1
ATOM 639 C C . VAL A 1 81 ? -41.728 -26.234 34.691 1.00 41.22 81 VAL A C 1
ATOM 641 O O . VAL A 1 81 ? -41.292 -26.698 35.748 1.00 41.22 81 VAL A O 1
ATOM 644 N N . GLU A 1 82 ? -42.865 -26.622 34.103 1.00 42.03 82 GLU A N 1
ATOM 645 C CA . GLU A 1 82 ? -43.532 -27.909 34.369 1.00 42.03 82 GLU A CA 1
ATOM 646 C C . GLU A 1 82 ? -42.577 -29.092 34.174 1.00 42.03 82 GLU A C 1
ATOM 648 O O . GLU A 1 82 ? -41.722 -29.017 33.258 1.00 42.03 82 GLU A O 1
#

Radius of gyration: 41.84 Å; chains: 1; bounding box: 81×42×108 Å

pLDDT: mean 79.48, std 16.2, range [41.22, 97.31]

Sequence (82 aa):
MSKIHSYSPPLQTVDIHKEKVARREIGILTTNKNTTRSHKIVAPSNPERPVRFIRKPIDFNVLDDIGHGVKVGGKQIRCLVE

InterPro domains:
  IPR012849 Abl-interactor, homeo-domain homologous domain [PF07815] (12-73)

Organism: NCBI:txid159716

Secondary structure (DSSP, 8-state):
----------HHHHHHHHHHHHHHHHHHH----------S----SSPPPPPPP------TTTTTTTTT---TT---------

Foldseek 3Di:
DDDPPPPDPDVVVVVVVVVVVVCVVVVVVDDDDPPDDDDPDDDDPDDDDDDDDDDDPDDPCPCQPPDPRDDPDDPPPPPPDD